Protein AF-A0A815X100-F1 (afdb_monomer_lite)

pLDDT: mean 85.6, std 15.69, range [30.58, 97.56]

Structure (mmCIF, N/CA/C/O backbone):
data_AF-A0A815X100-F1
#
_entry.id   AF-A0A815X100-F1
#
loop_
_atom_site.group_PDB
_atom_site.id
_atom_site.type_symbol
_atom_site.label_atom_id
_atom_site.label_alt_id
_atom_site.label_comp_id
_atom_site.label_asym_id
_atom_site.label_entity_id
_atom_site.label_seq_id
_atom_site.pdbx_PDB_ins_code
_atom_site.Cartn_x
_atom_site.Cartn_y
_atom_site.Cartn_z
_atom_site.occupancy
_atom_site.B_iso_or_equiv
_atom_site.auth_seq_id
_atom_site.auth_comp_id
_atom_site.auth_asym_id
_atom_site.auth_atom_id
_atom_site.pdbx_PDB_model_num
ATOM 1 N N . MET A 1 1 ? 21.985 -12.487 2.752 1.00 36.88 1 MET A N 1
ATOM 2 C CA . MET A 1 1 ? 20.900 -11.859 1.971 1.00 36.88 1 MET A CA 1
ATOM 3 C C . MET A 1 1 ? 20.766 -12.673 0.693 1.00 36.88 1 MET A C 1
ATOM 5 O O . MET A 1 1 ? 21.627 -12.570 -0.171 1.00 36.88 1 MET A O 1
ATOM 9 N N . ASN A 1 2 ? 19.801 -13.592 0.631 1.00 30.58 2 ASN A N 1
ATOM 10 C CA . ASN A 1 2 ? 19.615 -14.419 -0.561 1.00 30.58 2 ASN A CA 1
ATOM 11 C C . ASN A 1 2 ? 18.834 -13.589 -1.578 1.00 30.58 2 ASN A C 1
ATOM 13 O O . ASN A 1 2 ? 17.648 -13.338 -1.389 1.00 30.58 2 ASN A O 1
ATOM 17 N N . LYS A 1 3 ? 19.522 -13.118 -2.623 1.00 32.91 3 LYS A N 1
ATOM 18 C CA . LYS A 1 3 ? 18.873 -12.580 -3.819 1.00 32.91 3 LYS A CA 1
ATOM 19 C C . LYS A 1 3 ? 18.132 -13.743 -4.470 1.00 32.91 3 LYS A C 1
ATOM 21 O O . LYS A 1 3 ? 18.767 -14.616 -5.054 1.00 32.91 3 LYS A O 1
ATOM 26 N N . TYR A 1 4 ? 16.814 -13.791 -4.323 1.00 38.22 4 TYR A N 1
ATOM 27 C CA . TYR A 1 4 ? 15.997 -14.715 -5.097 1.00 38.22 4 TYR A CA 1
ATOM 28 C C . TYR A 1 4 ? 15.950 -14.184 -6.531 1.00 38.22 4 TYR A C 1
ATOM 30 O O . TYR A 1 4 ? 15.166 -13.296 -6.851 1.00 38.22 4 TYR A O 1
ATOM 38 N N . ALA A 1 5 ? 16.845 -14.682 -7.383 1.00 37.53 5 ALA A N 1
ATOM 39 C CA . ALA A 1 5 ? 16.619 -14.646 -8.817 1.00 37.53 5 ALA A CA 1
ATOM 40 C C . ALA A 1 5 ? 15.544 -15.698 -9.093 1.00 37.53 5 ALA A C 1
ATOM 42 O O . ALA A 1 5 ? 15.797 -16.894 -8.968 1.00 37.53 5 ALA A O 1
ATOM 43 N N . VAL A 1 6 ? 14.321 -15.254 -9.360 1.00 44.09 6 VAL A N 1
ATOM 44 C CA . VAL A 1 6 ? 13.282 -16.153 -9.854 1.00 44.09 6 VAL A CA 1
ATOM 45 C C . VAL A 1 6 ? 13.631 -16.431 -11.311 1.00 44.09 6 VAL A C 1
ATOM 47 O O . VAL A 1 6 ? 13.616 -15.510 -12.128 1.00 44.09 6 VAL A O 1
ATOM 50 N N . GLU A 1 7 ? 13.991 -17.675 -11.630 1.00 41.19 7 GLU A N 1
ATOM 51 C CA . GLU A 1 7 ? 13.979 -18.147 -13.014 1.00 41.19 7 GLU A CA 1
ATOM 52 C C . GLU A 1 7 ? 12.529 -18.055 -13.496 1.00 41.19 7 GLU A C 1
ATOM 54 O O . GLU A 1 7 ? 11.665 -18.835 -13.092 1.00 41.19 7 GLU A O 1
ATOM 59 N N . VAL A 1 8 ? 12.232 -17.024 -14.288 1.00 50.06 8 VAL A N 1
ATOM 60 C CA . VAL A 1 8 ? 10.937 -16.892 -14.952 1.00 50.06 8 VAL A CA 1
ATOM 61 C C . VAL A 1 8 ? 10.861 -18.050 -15.935 1.00 50.06 8 VAL A C 1
ATOM 63 O O . VAL A 1 8 ? 11.719 -18.171 -16.803 1.00 50.06 8 VAL A O 1
ATOM 66 N N . SER A 1 9 ? 9.881 -18.937 -15.765 1.00 47.00 9 SER A N 1
ATOM 67 C CA . SER A 1 9 ? 9.698 -20.054 -16.687 1.00 47.00 9 SER A CA 1
ATOM 68 C C . SER A 1 9 ? 9.571 -19.507 -18.115 1.00 47.00 9 SER A C 1
ATOM 70 O O . SER A 1 9 ? 8.751 -18.621 -18.357 1.00 47.00 9 SER A O 1
ATOM 72 N N . ASP A 1 10 ? 10.327 -20.061 -19.066 1.00 48.22 10 ASP A N 1
ATOM 73 C CA . ASP A 1 10 ? 10.274 -19.677 -20.489 1.00 48.22 10 ASP A CA 1
ATOM 74 C C . ASP A 1 10 ? 8.912 -19.980 -21.154 1.00 48.22 10 ASP A C 1
ATOM 76 O O . ASP A 1 10 ? 8.706 -19.718 -22.343 1.00 48.22 10 ASP A O 1
ATOM 80 N N . LYS A 1 11 ? 7.943 -20.533 -20.412 1.00 46.41 11 LYS A N 1
ATOM 81 C CA . LYS A 1 11 ? 6.570 -20.696 -20.885 1.00 46.41 11 LYS A CA 1
ATOM 82 C C . LYS A 1 11 ? 5.827 -19.371 -20.773 1.00 46.41 11 LYS A C 1
ATOM 84 O O . LYS A 1 11 ? 5.109 -19.100 -19.816 1.00 46.41 11 LYS A O 1
ATOM 89 N N . GLN A 1 12 ? 5.952 -18.575 -21.828 1.00 49.78 12 GLN A N 1
ATOM 90 C CA . GLN A 1 12 ? 5.204 -17.335 -22.054 1.00 49.78 12 GLN A CA 1
ATOM 91 C C . GLN A 1 12 ? 3.670 -17.511 -21.943 1.00 49.78 12 GLN A C 1
ATOM 93 O O . GLN A 1 12 ? 2.958 -16.528 -21.779 1.00 49.78 12 GLN A O 1
ATOM 98 N N . SER A 1 13 ? 3.158 -18.750 -22.004 1.00 54.34 13 SER A N 1
ATOM 99 C CA . SER A 1 13 ? 1.737 -19.088 -21.833 1.00 54.34 13 SER A CA 1
ATOM 100 C C . SER A 1 13 ? 1.179 -18.813 -20.438 1.00 54.34 13 SER A C 1
ATOM 102 O O . SER A 1 13 ? -0.030 -18.645 -20.314 1.00 54.34 13 SER A O 1
ATOM 104 N N . ASP A 1 14 ? 2.035 -18.783 -19.413 1.00 53.53 14 ASP A N 1
ATOM 105 C CA . ASP A 1 14 ? 1.608 -18.679 -18.011 1.00 53.53 14 ASP A CA 1
ATOM 106 C C . ASP A 1 14 ? 1.691 -17.228 -17.495 1.00 53.53 14 ASP A C 1
ATOM 108 O O . ASP A 1 14 ? 1.356 -16.943 -16.346 1.00 53.53 14 ASP A O 1
ATOM 112 N N . VAL A 1 15 ? 2.138 -16.299 -18.350 1.00 60.59 15 VAL A N 1
ATOM 113 C CA . VAL A 1 15 ? 2.238 -14.868 -18.056 1.00 60.59 15 VAL A CA 1
ATOM 114 C C . VAL A 1 15 ? 1.063 -14.159 -18.716 1.00 60.59 15 VAL A C 1
ATOM 116 O O . VAL A 1 15 ? 0.994 -14.045 -19.940 1.00 60.59 15 VAL A O 1
ATOM 119 N N . GLU A 1 16 ? 0.132 -13.658 -17.908 1.00 65.19 16 GLU A N 1
ATOM 120 C CA . GLU A 1 16 ? -0.907 -12.767 -18.417 1.00 65.19 16 GLU A CA 1
ATOM 121 C C . GLU A 1 16 ? -0.257 -11.495 -18.982 1.00 65.19 16 GLU A C 1
ATOM 123 O O . GLU A 1 16 ? 0.501 -10.804 -18.302 1.00 65.19 16 GLU A O 1
ATOM 128 N N . ASN A 1 17 ? -0.560 -11.171 -20.244 1.00 71.00 17 ASN A N 1
ATOM 129 C CA . ASN A 1 17 ? -0.028 -9.974 -20.910 1.00 71.00 17 ASN A CA 1
ATOM 130 C C . ASN A 1 17 ? -0.543 -8.664 -20.286 1.00 71.00 17 ASN A C 1
ATOM 132 O O . ASN A 1 17 ? 0.014 -7.595 -20.535 1.00 71.00 17 ASN A O 1
ATOM 136 N N . SER A 1 18 ? -1.628 -8.732 -19.516 1.00 81.94 18 SER A N 1
ATOM 137 C CA . SER A 1 18 ? -2.280 -7.586 -18.894 1.00 81.94 18 SER A CA 1
ATOM 138 C C . SER A 1 18 ? -3.039 -8.016 -17.649 1.00 81.94 18 SER A C 1
ATOM 140 O O . SER A 1 18 ? -3.656 -9.076 -17.648 1.00 81.94 18 SER A O 1
ATOM 142 N N . ILE A 1 19 ? -3.060 -7.147 -16.642 1.00 85.19 19 ILE A N 1
ATOM 143 C CA . ILE A 1 19 ? -3.885 -7.297 -15.444 1.00 85.19 19 ILE A CA 1
ATOM 144 C C . ILE A 1 19 ? -4.922 -6.179 -15.465 1.00 85.19 19 ILE A C 1
ATOM 146 O O . ILE A 1 19 ? -4.561 -4.998 -15.446 1.00 85.19 19 ILE A O 1
ATOM 150 N N . ASP A 1 20 ? -6.201 -6.542 -15.470 1.00 91.12 20 ASP A N 1
ATOM 151 C CA . ASP A 1 20 ? -7.271 -5.572 -15.273 1.00 91.12 20 ASP A CA 1
ATOM 152 C C . ASP A 1 20 ? -7.272 -5.102 -13.817 1.00 91.12 20 ASP A C 1
ATOM 154 O O . ASP A 1 20 ? -7.321 -5.904 -12.878 1.00 91.12 20 ASP A O 1
ATOM 158 N N . ALA A 1 21 ? -7.203 -3.787 -13.613 1.00 94.19 21 ALA A N 1
ATOM 159 C CA . ALA A 1 21 ? -7.070 -3.209 -12.284 1.00 94.19 21 ALA A CA 1
ATOM 160 C C . ALA A 1 21 ? -7.718 -1.826 -12.166 1.00 94.19 21 ALA A C 1
ATOM 162 O O . ALA A 1 21 ? -7.745 -1.033 -13.109 1.00 94.19 21 ALA A O 1
ATOM 163 N N . PHE A 1 22 ? -8.168 -1.496 -10.957 1.00 94.88 22 PHE A N 1
ATOM 164 C CA . PHE A 1 22 ? -8.578 -0.144 -10.598 1.00 94.88 22 PHE A CA 1
ATOM 165 C C . PHE A 1 22 ? -7.372 0.703 -10.200 1.00 94.88 22 PHE A C 1
ATOM 167 O O . PHE A 1 22 ? -6.542 0.287 -9.392 1.00 94.88 22 PHE A O 1
ATOM 174 N N . VAL A 1 23 ? -7.308 1.931 -10.713 1.00 94.75 23 VAL A N 1
ATOM 175 C CA . VAL A 1 23 ? -6.265 2.902 -10.360 1.00 94.75 23 VAL A CA 1
ATOM 176 C C . VAL A 1 23 ? -6.645 3.641 -9.077 1.00 94.75 23 VAL A C 1
ATOM 178 O O . VAL A 1 23 ? -7.705 4.259 -8.993 1.00 94.75 23 VAL A O 1
ATOM 181 N N . LEU A 1 24 ? -5.752 3.645 -8.088 1.00 93.62 24 LEU A N 1
ATOM 182 C CA . LEU A 1 24 ? -5.948 4.360 -6.826 1.00 93.62 24 LEU A CA 1
ATOM 183 C C . LEU A 1 24 ? -5.504 5.827 -6.901 1.00 93.62 24 LEU A C 1
ATOM 185 O O . LEU A 1 24 ? -4.876 6.286 -7.857 1.00 93.62 24 LEU A O 1
ATOM 189 N N . LEU A 1 25 ? -5.778 6.572 -5.826 1.00 91.56 25 LEU A N 1
ATOM 190 C CA . LEU A 1 25 ? -5.537 8.017 -5.718 1.00 91.56 25 LEU A CA 1
ATOM 191 C C . LEU A 1 25 ? -4.098 8.445 -6.045 1.00 91.56 25 LEU A C 1
ATOM 193 O O . LEU A 1 25 ? -3.895 9.522 -6.597 1.00 91.56 25 LEU A O 1
ATOM 197 N N . SER A 1 26 ? -3.096 7.604 -5.762 1.00 92.38 26 SER A N 1
ATOM 198 C CA . SER A 1 26 ? -1.696 7.924 -6.068 1.00 92.38 26 SER A CA 1
ATOM 199 C C . SER A 1 26 ? -1.327 7.790 -7.551 1.00 92.38 26 SER A C 1
ATOM 201 O O . SER A 1 26 ? -0.159 7.990 -7.875 1.00 92.38 26 SER A O 1
ATOM 203 N N . LYS A 1 27 ? -2.261 7.367 -8.418 1.00 94.12 27 LYS A N 1
ATOM 204 C CA . LYS A 1 27 ? -2.133 7.097 -9.870 1.00 94.12 27 LYS A CA 1
ATOM 205 C C . LYS A 1 27 ? -1.129 6.025 -10.304 1.00 94.12 27 LYS A C 1
ATOM 207 O O . LYS A 1 27 ? -1.276 5.470 -11.379 1.00 94.12 27 LYS A O 1
ATOM 212 N N . ARG A 1 28 ? -0.159 5.699 -9.453 1.00 95.38 28 ARG A N 1
ATOM 213 C CA . ARG A 1 28 ? 0.828 4.622 -9.622 1.00 95.38 28 ARG A CA 1
ATOM 214 C C . ARG A 1 28 ? 0.542 3.367 -8.793 1.00 95.38 28 ARG A C 1
ATOM 216 O O . ARG A 1 28 ? 1.442 2.591 -8.500 1.00 95.38 28 ARG A O 1
ATOM 223 N N . SER A 1 29 ? -0.680 3.264 -8.288 1.00 96.00 29 SER A N 1
ATOM 224 C CA . SER A 1 29 ? -1.125 2.175 -7.425 1.00 96.00 29 SER A CA 1
ATOM 225 C C . SER A 1 29 ? -2.378 1.568 -8.015 1.00 96.00 29 SER A C 1
ATOM 227 O O . SER A 1 29 ? -3.278 2.317 -8.397 1.00 96.00 29 SER A O 1
ATOM 229 N N . PHE A 1 30 ? -2.445 0.248 -8.017 1.00 96.00 30 PHE A N 1
ATOM 230 C CA . PHE A 1 30 ? -3.474 -0.519 -8.692 1.00 96.00 30 PHE A CA 1
ATOM 231 C C . PHE A 1 30 ? -3.996 -1.613 -7.765 1.00 96.00 30 PHE A C 1
ATOM 233 O O . PHE A 1 30 ? -3.207 -2.224 -7.045 1.00 96.00 30 PHE A O 1
ATOM 240 N N . ILE A 1 31 ? -5.304 -1.857 -7.789 1.00 94.44 31 ILE A N 1
ATOM 241 C CA . ILE A 1 31 ? -5.923 -3.041 -7.182 1.00 94.44 31 ILE A CA 1
ATOM 242 C C . ILE A 1 31 ? -6.469 -3.890 -8.329 1.00 94.44 31 ILE A C 1
ATOM 244 O O . ILE A 1 31 ? -7.376 -3.419 -9.023 1.00 94.44 31 ILE A O 1
ATOM 248 N N . PRO A 1 32 ? -5.912 -5.084 -8.575 1.00 93.75 32 PRO A N 1
ATOM 249 C CA . PRO A 1 32 ? -6.429 -6.005 -9.582 1.00 93.75 32 PRO A CA 1
ATOM 250 C C . PRO A 1 32 ? -7.899 -6.360 -9.347 1.00 93.75 32 PRO A C 1
ATOM 252 O O . PRO A 1 32 ? -8.354 -6.404 -8.206 1.00 93.75 32 PRO A O 1
ATOM 255 N N . LEU A 1 33 ? -8.642 -6.647 -10.420 1.00 91.94 33 LEU A N 1
ATOM 256 C CA . LEU A 1 33 ? -10.037 -7.106 -10.321 1.00 91.94 33 LEU A CA 1
ATOM 257 C C . LEU A 1 33 ? -10.169 -8.438 -9.569 1.00 91.94 33 LEU A C 1
ATOM 259 O O . LEU A 1 33 ? -11.212 -8.723 -8.977 1.00 91.94 33 LEU A O 1
ATOM 263 N N . HIS A 1 34 ? -9.114 -9.251 -9.604 1.00 89.19 34 HIS A N 1
ATOM 264 C CA . HIS A 1 34 ? -9.050 -10.556 -8.967 1.00 89.19 34 HIS A CA 1
ATOM 265 C C . HIS A 1 34 ? -7.839 -10.635 -8.036 1.00 89.19 34 HIS A C 1
ATOM 267 O O . HIS A 1 34 ? -6.703 -10.401 -8.447 1.00 89.19 34 HIS A O 1
ATOM 273 N N . GLY A 1 35 ? -8.094 -11.007 -6.781 1.00 87.44 35 GLY A N 1
ATOM 274 C CA . GLY A 1 35 ? -7.083 -11.099 -5.729 1.00 87.44 35 GLY A CA 1
ATOM 275 C C . GLY A 1 35 ? -7.240 -10.024 -4.657 1.00 87.44 35 GLY A C 1
ATOM 276 O O . GLY A 1 35 ? -8.031 -9.095 -4.788 1.00 87.44 35 GLY A O 1
ATOM 277 N N . ASP A 1 36 ? -6.494 -10.188 -3.569 1.00 91.44 36 ASP A N 1
ATOM 278 C CA . ASP A 1 36 ? -6.462 -9.259 -2.440 1.00 91.44 36 ASP A CA 1
ATOM 279 C C . ASP A 1 36 ? -5.029 -8.758 -2.264 1.00 91.44 36 ASP A C 1
ATOM 281 O O . ASP A 1 36 ? -4.281 -9.237 -1.421 1.00 91.44 36 ASP A O 1
ATOM 285 N N . TYR A 1 37 ? -4.607 -7.865 -3.157 1.00 94.62 37 TYR A N 1
ATOM 286 C CA . TYR A 1 37 ? -3.296 -7.224 -3.118 1.00 94.62 37 TYR A CA 1
ATOM 287 C C . TYR A 1 37 ? -3.315 -5.918 -3.913 1.00 94.62 37 TYR A C 1
ATOM 289 O O . TYR A 1 37 ? -4.213 -5.647 -4.711 1.00 94.62 37 TYR A O 1
ATOM 297 N N . GLN A 1 38 ? -2.300 -5.091 -3.693 1.00 96.12 38 GLN A N 1
ATOM 298 C CA . GLN A 1 38 ? -2.085 -3.844 -4.411 1.00 96.12 38 GLN A CA 1
ATOM 299 C C . GLN A 1 38 ? -0.738 -3.895 -5.131 1.00 96.12 38 GLN A C 1
ATOM 301 O O . GLN A 1 38 ? 0.292 -4.196 -4.531 1.00 96.12 38 GLN A O 1
ATOM 306 N N . ILE A 1 39 ? -0.726 -3.507 -6.401 1.00 95.81 39 ILE A N 1
ATOM 307 C CA . ILE A 1 39 ? 0.497 -3.299 -7.179 1.00 95.81 39 ILE A CA 1
ATOM 308 C C . ILE A 1 39 ? 0.839 -1.814 -7.111 1.00 95.81 39 ILE A C 1
ATOM 310 O O . ILE A 1 39 ? -0.021 -0.966 -7.355 1.00 95.81 39 ILE A O 1
ATOM 314 N N . LYS A 1 40 ? 2.083 -1.463 -6.794 1.00 96.69 40 LYS A N 1
ATOM 315 C CA . LYS A 1 40 ? 2.558 -0.081 -6.877 1.00 96.69 40 LYS A CA 1
ATOM 316 C C . LYS A 1 40 ? 3.822 -0.013 -7.708 1.00 96.69 40 LYS A C 1
ATOM 318 O O . LYS A 1 40 ? 4.811 -0.652 -7.377 1.00 96.69 40 LYS A O 1
ATOM 323 N N . THR A 1 41 ? 3.779 0.776 -8.771 1.00 96.06 41 THR A N 1
ATOM 324 C CA . THR A 1 41 ? 4.847 0.846 -9.770 1.00 96.06 41 THR A CA 1
ATOM 325 C C . THR A 1 41 ? 5.499 2.218 -9.768 1.00 96.06 41 THR A C 1
ATOM 327 O O . THR A 1 41 ? 4.928 3.207 -9.303 1.00 96.06 41 THR A O 1
ATOM 330 N N . SER A 1 42 ? 6.694 2.310 -10.328 1.00 97.19 42 SER A N 1
ATOM 331 C CA . SER A 1 42 ? 7.227 3.579 -10.790 1.00 97.19 42 SER A CA 1
ATOM 332 C C . SER A 1 42 ? 6.322 4.167 -11.868 1.00 97.19 42 SER A C 1
ATOM 334 O O . SER A 1 42 ? 5.778 3.467 -12.722 1.00 97.19 42 SER A O 1
ATOM 336 N N . PHE A 1 43 ? 6.137 5.479 -11.795 1.00 95.62 43 PHE A N 1
ATOM 337 C CA . PHE A 1 43 ? 5.387 6.258 -12.763 1.00 95.62 43 PHE A CA 1
ATOM 338 C C . PHE A 1 43 ? 6.159 7.560 -12.998 1.00 95.62 43 PHE A C 1
ATOM 340 O O . PHE A 1 43 ? 6.186 8.400 -12.095 1.00 95.62 43 PHE A O 1
ATOM 347 N N . PRO A 1 44 ? 6.834 7.728 -14.151 1.00 90.75 44 PRO A N 1
ATOM 348 C CA . PRO A 1 44 ? 7.718 8.863 -14.424 1.00 90.75 44 PRO A CA 1
ATOM 349 C C . PRO A 1 44 ? 6.911 10.126 -14.756 1.00 90.75 44 PRO A C 1
ATOM 351 O O . PRO A 1 44 ? 6.994 10.693 -15.841 1.00 90.75 44 PRO A O 1
ATOM 354 N N . ALA A 1 45 ? 6.089 10.550 -13.804 1.00 92.31 45 ALA A N 1
ATOM 355 C CA . ALA A 1 45 ? 5.296 11.758 -13.854 1.00 92.31 45 ALA A CA 1
ATOM 356 C C . ALA A 1 45 ? 5.348 12.457 -12.497 1.00 92.31 45 ALA A C 1
ATOM 358 O O . ALA A 1 45 ? 5.439 11.824 -11.438 1.00 92.31 45 ALA A O 1
ATOM 359 N N . GLN A 1 46 ? 5.246 13.778 -12.539 1.00 93.12 46 GLN A N 1
ATOM 360 C CA . GLN A 1 46 ? 5.098 14.587 -11.345 1.00 93.12 46 GLN A CA 1
ATOM 361 C C . GLN A 1 46 ? 3.625 14.606 -10.934 1.00 93.12 46 GLN A C 1
ATOM 363 O O . GLN A 1 46 ? 2.747 14.939 -11.728 1.00 93.12 46 GLN A O 1
ATOM 368 N N . ILE A 1 47 ? 3.346 14.244 -9.683 1.00 89.75 47 ILE A N 1
ATOM 369 C CA . ILE A 1 47 ? 2.006 14.369 -9.098 1.00 89.75 47 ILE A CA 1
ATOM 370 C C . ILE A 1 47 ? 2.157 15.128 -7.797 1.00 89.75 47 ILE A C 1
ATOM 372 O O . ILE A 1 47 ? 2.839 14.635 -6.897 1.00 89.75 47 ILE A O 1
ATOM 376 N N . THR A 1 48 ? 1.469 16.268 -7.712 1.00 90.81 48 THR A N 1
ATOM 377 C CA . THR A 1 48 ? 1.711 17.341 -6.738 1.00 90.81 48 THR A CA 1
ATOM 378 C C . THR A 1 48 ? 3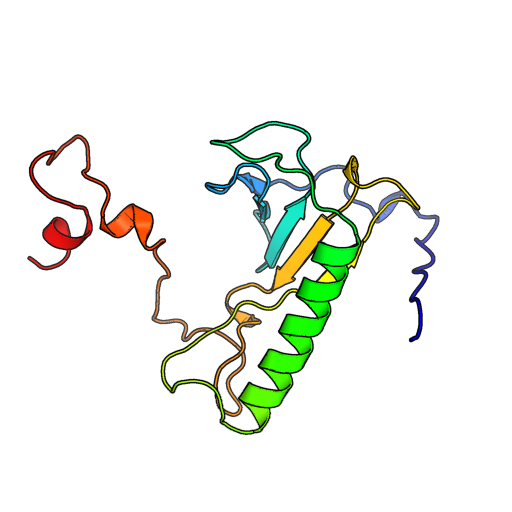.108 17.946 -6.920 1.00 90.81 48 THR A C 1
ATOM 380 O O . THR A 1 48 ? 3.382 18.492 -7.985 1.00 90.81 48 THR A O 1
ATOM 383 N N . SER A 1 49 ? 3.988 17.856 -5.925 1.00 90.88 49 SER A N 1
ATOM 384 C CA . SER A 1 49 ? 5.354 18.392 -5.954 1.00 90.88 49 SER A CA 1
ATOM 385 C C . SER A 1 49 ? 6.417 17.335 -6.257 1.00 90.88 49 SER A C 1
ATOM 387 O O . SER A 1 49 ? 7.541 17.702 -6.566 1.00 90.88 49 SER A O 1
ATOM 389 N N . GLU A 1 50 ? 6.071 16.046 -6.205 1.00 89.88 50 GLU A N 1
ATOM 390 C CA . GLU A 1 50 ? 7.049 14.953 -6.192 1.00 89.88 50 GLU A CA 1
ATOM 391 C C . GLU A 1 50 ? 7.011 14.102 -7.462 1.00 89.88 50 GLU A C 1
ATOM 393 O O . GLU A 1 50 ? 5.938 13.819 -8.018 1.00 89.88 50 GLU A O 1
ATOM 398 N N . SER A 1 51 ? 8.189 13.612 -7.857 1.00 92.62 51 SER A N 1
ATOM 399 C CA . SER A 1 51 ? 8.311 12.524 -8.828 1.00 92.62 51 SER A CA 1
ATOM 400 C C . SER A 1 51 ? 7.679 11.249 -8.272 1.00 92.62 51 SER A C 1
ATOM 402 O O . SER A 1 51 ? 7.793 10.926 -7.087 1.00 92.62 51 SER A O 1
ATOM 404 N N . ARG A 1 52 ? 6.988 10.502 -9.135 1.00 94.50 52 ARG A N 1
ATOM 405 C CA . ARG A 1 52 ? 6.366 9.221 -8.783 1.00 94.50 52 ARG A CA 1
ATOM 406 C C . ARG A 1 52 ? 7.165 8.016 -9.276 1.00 94.50 52 ARG A C 1
ATOM 408 O O . ARG A 1 52 ? 6.629 6.909 -9.340 1.00 94.50 52 ARG A O 1
ATOM 415 N N . VAL A 1 53 ? 8.463 8.192 -9.490 1.00 96.44 53 VAL A N 1
ATOM 416 C CA . VAL A 1 53 ? 9.429 7.088 -9.568 1.00 96.44 53 VAL A CA 1
ATOM 417 C C . VAL A 1 53 ? 9.670 6.510 -8.163 1.00 96.44 53 VAL A C 1
ATOM 419 O O . VAL A 1 53 ? 9.454 7.184 -7.152 1.00 96.44 53 VAL A O 1
ATOM 422 N N . ILE A 1 54 ? 9.979 5.220 -8.089 1.00 95.38 54 ILE A N 1
ATOM 423 C CA . ILE A 1 54 ? 10.364 4.493 -6.877 1.00 95.38 54 ILE A CA 1
ATOM 424 C C . ILE A 1 54 ? 11.803 4.043 -7.110 1.00 95.38 54 ILE A C 1
ATOM 426 O O . ILE A 1 54 ? 12.046 3.217 -7.990 1.00 95.38 54 ILE A O 1
ATOM 430 N N . ASP A 1 55 ? 12.747 4.597 -6.361 1.00 94.75 55 ASP A N 1
ATOM 431 C CA . ASP A 1 55 ? 14.111 4.078 -6.372 1.00 94.75 55 ASP A CA 1
ATOM 432 C C . ASP A 1 55 ? 14.168 2.698 -5.701 1.00 94.75 55 ASP A C 1
ATOM 434 O O . ASP A 1 55 ? 13.316 2.351 -4.874 1.00 94.75 55 ASP A O 1
ATOM 438 N N . TRP A 1 56 ? 15.164 1.896 -6.078 1.00 95.00 56 TRP A N 1
ATOM 439 C CA . TRP A 1 56 ? 15.309 0.538 -5.550 1.00 95.00 56 TRP A CA 1
ATOM 440 C C . TRP A 1 56 ? 15.436 0.487 -4.022 1.00 95.00 56 TRP A C 1
ATOM 442 O O . TRP A 1 56 ? 14.785 -0.344 -3.388 1.00 95.00 56 TRP A O 1
ATOM 452 N N . ASN A 1 57 ? 16.196 1.408 -3.420 1.00 95.88 57 ASN A N 1
ATOM 453 C CA . ASN A 1 57 ? 16.421 1.418 -1.972 1.00 95.88 57 ASN A CA 1
ATOM 454 C C . ASN A 1 57 ? 15.104 1.628 -1.213 1.00 95.88 57 ASN A C 1
ATOM 456 O O . ASN A 1 57 ? 14.818 0.905 -0.266 1.00 95.88 57 ASN A O 1
ATOM 460 N N . THR A 1 58 ? 14.243 2.536 -1.683 1.00 95.19 58 THR A 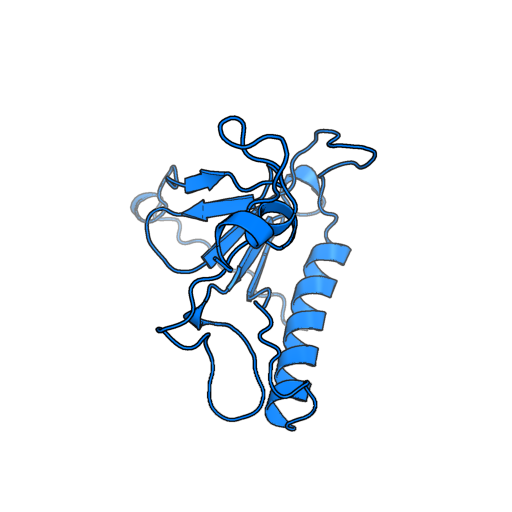N 1
ATOM 461 C CA . THR A 1 58 ? 12.896 2.732 -1.124 1.00 95.19 58 THR A CA 1
ATOM 462 C C . THR A 1 58 ? 12.060 1.446 -1.170 1.00 95.19 58 THR A C 1
ATOM 464 O O . THR A 1 58 ? 11.257 1.190 -0.268 1.00 95.19 58 THR A O 1
ATOM 467 N N . ALA A 1 59 ? 12.196 0.636 -2.224 1.00 95.19 59 ALA A N 1
ATOM 468 C CA . ALA A 1 59 ? 11.478 -0.631 -2.332 1.00 95.19 59 ALA A CA 1
ATOM 469 C C . ALA A 1 59 ? 12.035 -1.691 -1.363 1.00 95.19 59 ALA A C 1
ATOM 471 O O . ALA A 1 59 ? 11.248 -2.386 -0.716 1.00 95.19 59 ALA A O 1
ATOM 472 N N . GLU A 1 60 ? 13.360 -1.780 -1.212 1.00 95.44 60 GLU A N 1
ATOM 473 C CA . GLU A 1 60 ? 14.013 -2.655 -0.227 1.00 95.44 60 GLU A CA 1
ATOM 474 C C . GLU A 1 60 ? 13.650 -2.266 1.210 1.00 95.44 60 GLU A C 1
ATOM 476 O O . GLU A 1 60 ? 13.236 -3.122 1.996 1.00 95.44 60 GLU A O 1
ATOM 481 N N . ASP A 1 61 ? 13.698 -0.972 1.530 1.00 97.38 61 ASP A N 1
ATOM 482 C CA . ASP A 1 61 ? 13.298 -0.437 2.830 1.00 97.38 61 ASP A CA 1
ATOM 483 C C . ASP A 1 61 ? 11.835 -0.765 3.138 1.00 97.38 61 ASP A C 1
ATOM 485 O O . ASP A 1 61 ? 11.495 -1.120 4.264 1.00 97.38 61 ASP A O 1
ATOM 489 N N . ALA A 1 62 ? 10.945 -0.720 2.141 1.00 96.31 62 ALA A N 1
ATOM 490 C CA . ALA A 1 62 ? 9.540 -1.067 2.334 1.00 96.31 62 ALA A CA 1
ATOM 491 C C . ALA A 1 62 ? 9.332 -2.550 2.700 1.00 96.31 62 ALA A C 1
ATOM 493 O O . ALA A 1 62 ? 8.432 -2.856 3.492 1.00 96.31 62 ALA A O 1
ATOM 494 N N . ILE A 1 63 ? 10.143 -3.461 2.147 1.00 96.81 63 ILE A N 1
ATOM 495 C CA . ILE A 1 63 ? 10.153 -4.888 2.511 1.00 96.81 63 ILE A CA 1
ATOM 496 C C . ILE A 1 63 ? 10.706 -5.069 3.927 1.00 96.81 63 ILE A C 1
ATOM 498 O O . ILE A 1 63 ? 10.122 -5.784 4.745 1.00 96.81 63 ILE A O 1
ATOM 502 N N . GLU A 1 64 ? 11.800 -4.383 4.248 1.00 97.56 64 GLU A N 1
ATOM 503 C CA . GLU A 1 64 ? 12.430 -4.459 5.563 1.00 97.56 64 GLU A CA 1
ATOM 504 C C . GLU A 1 64 ? 11.527 -3.887 6.668 1.00 97.56 64 GLU A C 1
ATOM 506 O O . GLU A 1 64 ? 11.353 -4.503 7.723 1.00 97.56 64 GLU A O 1
ATOM 511 N N . CYS A 1 65 ? 10.851 -2.764 6.413 1.00 97.38 65 CYS A N 1
ATOM 512 C CA . CYS A 1 65 ? 9.831 -2.224 7.305 1.00 97.38 65 CYS A CA 1
ATOM 513 C C . CYS A 1 65 ? 8.702 -3.232 7.540 1.00 97.38 65 CYS A C 1
ATOM 515 O O . CYS A 1 65 ? 8.290 -3.418 8.685 1.00 97.38 65 CYS A O 1
ATOM 517 N N . ALA A 1 66 ? 8.217 -3.917 6.498 1.00 96.19 66 ALA A N 1
ATOM 518 C CA . ALA A 1 66 ? 7.191 -4.946 6.657 1.00 96.19 66 ALA A CA 1
ATOM 519 C C . ALA A 1 66 ? 7.679 -6.099 7.553 1.00 96.19 66 ALA A C 1
ATOM 521 O O . ALA A 1 66 ? 6.946 -6.544 8.440 1.00 96.19 66 ALA A O 1
ATOM 522 N N . ARG A 1 67 ? 8.938 -6.528 7.395 1.00 96.00 67 ARG A N 1
ATOM 523 C CA . ARG A 1 67 ? 9.574 -7.536 8.257 1.00 96.00 67 ARG A CA 1
ATOM 524 C C . ARG A 1 67 ? 9.620 -7.088 9.721 1.00 96.00 67 ARG A C 1
ATOM 526 O O . ARG A 1 67 ? 9.245 -7.858 10.605 1.00 96.00 67 ARG A O 1
ATOM 533 N N . ILE A 1 68 ? 10.049 -5.854 9.988 1.00 96.69 68 ILE A N 1
ATOM 534 C CA . ILE A 1 68 ? 10.113 -5.290 11.347 1.00 96.69 68 ILE A CA 1
ATOM 535 C C . ILE A 1 68 ? 8.712 -5.195 11.961 1.00 96.69 68 ILE A C 1
ATOM 537 O O . ILE A 1 68 ? 8.514 -5.616 13.100 1.00 96.69 68 ILE A O 1
ATOM 541 N N . VAL A 1 69 ? 7.722 -4.700 11.213 1.00 95.38 69 VAL A N 1
ATOM 542 C CA . VAL A 1 69 ? 6.330 -4.604 11.685 1.00 95.38 69 VAL A CA 1
ATOM 543 C C . VAL A 1 69 ? 5.773 -5.984 12.037 1.00 95.38 69 VAL A C 1
ATOM 545 O O . VAL A 1 69 ? 5.152 -6.127 13.086 1.00 95.38 69 VAL A O 1
ATOM 548 N N . SER A 1 70 ? 6.048 -7.012 11.228 1.00 94.25 70 SER A N 1
ATOM 549 C CA . SER A 1 70 ? 5.670 -8.397 11.541 1.00 94.25 70 SER A CA 1
ATOM 550 C C . SER A 1 70 ? 6.303 -8.890 12.850 1.00 94.25 70 SER A C 1
ATOM 552 O O . SER A 1 70 ? 5.632 -9.487 13.691 1.00 94.25 70 SER A O 1
ATOM 554 N N . GLN A 1 71 ? 7.586 -8.594 13.083 1.00 94.62 71 GLN A N 1
ATOM 555 C CA . GLN A 1 71 ? 8.255 -8.945 14.341 1.00 94.62 71 GLN A CA 1
ATOM 556 C C . GLN A 1 71 ? 7.635 -8.234 15.546 1.00 94.62 71 GLN A C 1
ATOM 558 O O . GLN A 1 71 ? 7.422 -8.860 16.583 1.00 94.62 71 GLN A O 1
ATOM 563 N N . LEU A 1 72 ? 7.305 -6.948 15.412 1.00 94.56 72 LEU A N 1
ATOM 564 C CA . LEU A 1 72 ? 6.623 -6.189 16.460 1.00 94.56 72 LEU A CA 1
ATOM 565 C C . LEU A 1 72 ? 5.218 -6.740 16.738 1.00 94.56 72 LEU A C 1
ATOM 567 O O . LEU A 1 72 ? 4.852 -6.882 17.903 1.00 94.56 72 LEU A O 1
ATOM 571 N N . ALA A 1 73 ? 4.463 -7.098 15.699 1.00 93.69 73 ALA A N 1
ATOM 572 C CA . ALA A 1 73 ? 3.148 -7.729 15.809 1.00 93.69 73 ALA A CA 1
ATOM 573 C C . ALA A 1 73 ? 3.204 -9.048 16.598 1.00 93.69 73 ALA A C 1
ATOM 575 O O . ALA A 1 73 ? 2.446 -9.237 17.551 1.00 93.69 73 ALA A O 1
ATOM 576 N N . ASN A 1 74 ? 4.168 -9.916 16.269 1.00 92.12 74 ASN A N 1
ATOM 577 C CA . ASN A 1 74 ? 4.387 -11.197 16.953 1.00 92.12 74 ASN A CA 1
ATOM 578 C C . ASN A 1 74 ? 4.770 -11.028 18.431 1.00 92.12 74 ASN A C 1
ATOM 580 O O . ASN A 1 74 ? 4.469 -11.884 19.259 1.00 92.12 74 ASN A O 1
ATOM 584 N N . LEU A 1 75 ? 5.414 -9.912 18.777 1.00 93.31 75 LEU A N 1
ATOM 585 C CA . LEU A 1 75 ? 5.743 -9.546 20.156 1.00 93.31 75 LEU A CA 1
ATOM 586 C C . LEU A 1 75 ? 4.619 -8.762 20.856 1.00 93.31 75 LEU A C 1
ATOM 588 O O . LEU A 1 75 ? 4.817 -8.298 21.981 1.00 93.31 75 LEU A O 1
ATOM 592 N N . SER A 1 76 ? 3.462 -8.595 20.204 1.00 93.19 76 SER A N 1
ATOM 593 C CA . SER A 1 76 ? 2.335 -7.777 20.674 1.00 93.19 76 SER A CA 1
ATOM 594 C C . SER A 1 76 ? 2.751 -6.343 21.038 1.00 93.19 76 SER A C 1
ATOM 596 O O . SER A 1 76 ? 2.395 -5.814 22.091 1.00 93.19 76 SER A O 1
ATOM 598 N N . LYS A 1 77 ? 3.590 -5.732 20.192 1.00 94.50 77 LYS A N 1
ATOM 599 C CA . LYS A 1 77 ? 4.141 -4.377 20.371 1.00 94.50 77 LYS A CA 1
ATOM 600 C C . LYS A 1 77 ? 3.513 -3.325 19.457 1.00 94.50 77 LYS A C 1
ATOM 602 O O . LYS A 1 77 ? 3.912 -2.164 19.536 1.00 94.50 77 LYS A O 1
ATOM 607 N N . LEU A 1 78 ? 2.562 -3.692 18.601 1.00 93.44 78 LEU A N 1
ATOM 608 C CA . LEU A 1 78 ? 1.769 -2.712 17.860 1.00 93.44 78 LEU A CA 1
ATOM 609 C C . LEU A 1 78 ? 0.668 -2.127 18.770 1.00 93.44 78 LEU A C 1
ATOM 611 O O . LEU A 1 78 ? 0.382 -2.675 19.833 1.00 93.44 78 LEU A O 1
ATOM 615 N N . PRO A 1 79 ? 0.038 -1.004 18.404 1.00 92.56 79 PRO A N 1
ATOM 616 C CA . PRO A 1 79 ? -1.201 -0.552 19.038 1.00 92.56 79 PRO A CA 1
ATOM 617 C C . PRO A 1 79 ? -2.364 -1.537 18.812 1.00 92.56 79 PRO A C 1
ATOM 619 O O . PRO A 1 79 ? -2.451 -2.158 17.756 1.00 92.56 79 PRO A O 1
ATOM 622 N N . GLU A 1 80 ? -3.295 -1.635 19.769 1.00 86.25 80 GLU A N 1
ATOM 623 C CA . GLU A 1 80 ? -4.399 -2.623 19.771 1.00 86.25 80 GLU A CA 1
ATOM 624 C C . GLU A 1 80 ? -5.401 -2.495 18.609 1.00 86.25 80 GLU A C 1
ATOM 626 O O . GLU A 1 80 ? -6.114 -3.446 18.317 1.00 86.25 80 GLU A O 1
ATOM 631 N N . ASN A 1 81 ? -5.431 -1.359 17.908 1.00 87.88 81 ASN A N 1
ATOM 632 C CA . ASN A 1 81 ? -6.321 -1.109 16.767 1.00 87.88 81 ASN A CA 1
ATOM 633 C C . ASN A 1 81 ? -5.540 -0.670 15.521 1.00 87.88 81 ASN A C 1
ATOM 635 O O . ASN A 1 81 ? -5.975 0.210 14.775 1.00 87.88 81 ASN A O 1
ATOM 639 N N . LEU A 1 82 ? -4.343 -1.230 15.331 1.00 91.25 82 LEU A N 1
ATOM 640 C CA . LEU A 1 82 ? -3.513 -0.968 14.163 1.00 91.25 82 LEU A CA 1
ATOM 641 C C . LEU A 1 82 ? -3.444 -2.203 13.263 1.00 91.25 82 LEU A C 1
ATOM 643 O O . LEU A 1 82 ? -2.958 -3.254 13.676 1.00 91.25 82 LEU A O 1
ATOM 647 N N . TRP A 1 83 ? -3.842 -2.016 12.006 1.00 93.38 83 TRP A N 1
ATOM 648 C CA . TRP A 1 83 ? -3.613 -2.961 10.918 1.00 93.38 83 TRP A CA 1
ATOM 649 C C . TRP A 1 83 ? -2.671 -2.331 9.904 1.00 93.38 83 TRP A C 1
ATOM 651 O O . TRP A 1 83 ? -2.924 -1.232 9.403 1.00 93.38 83 TRP A O 1
ATOM 661 N N . VAL A 1 84 ? -1.577 -3.022 9.602 1.00 94.31 84 VAL A N 1
ATOM 662 C CA . VAL A 1 84 ? -0.573 -2.555 8.646 1.00 94.31 84 VAL A CA 1
ATOM 663 C C . VAL A 1 84 ? -0.561 -3.484 7.445 1.00 94.31 84 VAL A C 1
ATOM 665 O O . VAL A 1 84 ? -0.276 -4.668 7.584 1.00 94.31 84 VAL A O 1
ATOM 668 N N . LEU A 1 85 ? -0.839 -2.942 6.260 1.00 94.81 85 LEU A N 1
ATOM 669 C CA . LEU A 1 85 ? -0.724 -3.679 5.001 1.00 94.81 85 LEU A CA 1
ATOM 670 C C . LEU A 1 85 ? 0.759 -3.824 4.622 1.00 94.81 85 LEU A C 1
ATOM 672 O O . LEU A 1 85 ? 1.408 -2.803 4.353 1.00 94.81 85 LEU A O 1
ATOM 676 N N . PRO A 1 86 ? 1.318 -5.045 4.604 1.00 95.50 86 PRO A N 1
ATOM 677 C CA . PRO A 1 86 ? 2.744 -5.239 4.390 1.00 95.50 86 PRO A CA 1
ATOM 678 C C . PRO A 1 86 ? 3.132 -5.115 2.921 1.00 95.50 86 PRO A C 1
ATOM 680 O O . PRO A 1 86 ? 2.369 -5.472 2.030 1.00 95.50 86 PRO A O 1
ATOM 683 N N . THR A 1 87 ? 4.357 -4.675 2.652 1.00 97.12 87 THR A N 1
ATOM 684 C CA . THR A 1 87 ? 4.983 -4.915 1.347 1.00 97.12 87 THR A CA 1
ATOM 685 C C . THR A 1 87 ? 5.485 -6.357 1.332 1.00 97.12 87 THR A C 1
ATOM 687 O O . THR A 1 87 ? 6.275 -6.734 2.194 1.00 97.12 87 THR A O 1
ATOM 690 N N . LEU A 1 88 ? 4.997 -7.169 0.396 1.00 94.88 88 LEU A N 1
ATOM 691 C CA . LEU A 1 88 ? 5.278 -8.606 0.312 1.00 94.88 88 LEU A CA 1
ATOM 692 C C . LEU A 1 88 ? 6.418 -8.918 -0.657 1.00 94.88 88 LEU A C 1
ATOM 694 O O . LEU A 1 88 ? 7.211 -9.826 -0.424 1.00 94.88 88 LEU A O 1
ATOM 698 N N . PHE A 1 89 ? 6.487 -8.172 -1.757 1.00 95.38 89 PHE A N 1
ATOM 699 C CA . PHE A 1 89 ? 7.449 -8.406 -2.825 1.00 95.38 89 PHE A CA 1
ATOM 700 C C . PHE A 1 89 ? 7.848 -7.091 -3.485 1.00 95.38 89 PHE A C 1
ATOM 702 O O . PHE A 1 89 ? 7.040 -6.168 -3.559 1.00 95.38 89 PHE A O 1
ATOM 709 N N . ALA A 1 90 ? 9.074 -7.020 -3.991 1.00 96.38 90 ALA A N 1
ATOM 710 C CA . ALA A 1 90 ? 9.558 -5.921 -4.808 1.00 96.38 90 ALA A CA 1
ATOM 711 C C . ALA A 1 90 ? 10.463 -6.462 -5.915 1.00 96.38 90 ALA A C 1
ATOM 713 O O . ALA A 1 90 ? 11.206 -7.420 -5.700 1.00 96.38 90 ALA A O 1
ATOM 714 N N . ALA A 1 91 ? 10.412 -5.838 -7.087 1.00 95.31 91 ALA A N 1
ATOM 715 C CA . ALA A 1 91 ? 11.302 -6.158 -8.192 1.00 95.31 91 ALA A CA 1
ATOM 716 C C . ALA A 1 91 ? 11.586 -4.933 -9.059 1.00 95.31 91 ALA A C 1
ATOM 718 O O . ALA A 1 91 ? 10.864 -3.934 -9.038 1.00 95.31 91 ALA A O 1
ATOM 719 N N . GLN A 1 92 ? 12.672 -5.038 -9.817 1.00 96.00 92 GLN A N 1
ATOM 720 C CA . GLN A 1 92 ? 13.172 -4.009 -10.710 1.00 96.00 92 GLN A CA 1
ATOM 721 C C . GLN A 1 92 ? 13.950 -4.672 -11.852 1.00 96.00 92 GLN A C 1
ATOM 723 O O . GLN A 1 92 ? 14.651 -5.665 -11.638 1.00 96.00 92 GLN A O 1
ATOM 728 N N . VAL A 1 93 ? 13.874 -4.111 -13.060 1.00 92.69 93 VAL A N 1
ATOM 729 C CA . VAL A 1 93 ? 14.893 -4.368 -14.082 1.00 92.69 93 VAL A CA 1
ATOM 730 C C . VAL A 1 93 ? 16.189 -3.731 -13.604 1.00 92.69 93 VAL A C 1
ATOM 732 O O . VAL A 1 93 ? 16.214 -2.543 -13.300 1.00 92.69 93 VAL A O 1
ATOM 735 N N . LYS A 1 94 ? 17.255 -4.530 -13.545 1.00 91.00 94 LYS A N 1
ATOM 736 C CA . LYS A 1 94 ? 18.551 -4.134 -12.990 1.00 91.00 94 LYS A CA 1
ATOM 737 C C . LYS A 1 94 ? 18.946 -2.704 -13.395 1.00 91.00 94 LYS A C 1
ATOM 739 O O . LYS A 1 94 ? 19.023 -2.401 -14.584 1.00 91.00 94 LYS A O 1
ATOM 744 N N . ASP A 1 95 ? 19.218 -1.876 -12.387 1.00 91.50 95 ASP A N 1
ATOM 745 C CA . ASP A 1 95 ? 19.686 -0.492 -12.515 1.00 91.50 95 ASP A CA 1
ATOM 746 C C . ASP A 1 95 ? 18.691 0.450 -13.240 1.00 91.50 95 ASP A C 1
ATOM 748 O O . ASP A 1 95 ? 19.096 1.452 -13.831 1.00 91.50 95 ASP A O 1
ATOM 752 N N . ASN A 1 96 ? 17.381 0.154 -13.215 1.00 93.69 96 ASN A N 1
ATOM 753 C CA . ASN A 1 96 ? 16.345 0.985 -13.839 1.00 93.69 96 ASN A CA 1
ATOM 754 C C . ASN A 1 96 ? 15.152 1.269 -12.912 1.00 93.69 96 ASN A C 1
ATOM 756 O O . ASN A 1 96 ? 14.141 0.556 -12.918 1.00 93.69 96 ASN A O 1
ATOM 760 N N . ASP A 1 97 ? 15.215 2.400 -12.209 1.00 94.00 97 ASP A N 1
ATOM 761 C CA . ASP A 1 97 ? 14.171 2.845 -11.278 1.00 94.00 97 ASP A CA 1
ATOM 762 C C . ASP A 1 97 ? 12.803 3.071 -11.929 1.00 94.00 97 ASP A C 1
ATOM 764 O O . ASP A 1 97 ? 11.777 2.947 -11.264 1.00 94.00 97 ASP A O 1
ATOM 768 N N . ASN A 1 98 ? 12.727 3.315 -13.241 1.00 94.75 98 ASN A N 1
ATOM 769 C CA . ASN A 1 98 ? 11.439 3.457 -13.932 1.00 94.75 98 ASN A CA 1
ATOM 770 C C . ASN A 1 98 ? 10.661 2.137 -14.030 1.00 94.75 98 ASN A C 1
ATOM 772 O O . ASN A 1 98 ? 9.483 2.150 -14.377 1.00 94.75 98 ASN A O 1
ATOM 776 N N . THR A 1 99 ? 11.306 1.013 -13.718 1.00 94.56 99 THR A N 1
ATOM 777 C CA . THR A 1 99 ? 10.709 -0.328 -13.747 1.00 94.56 99 THR A CA 1
ATOM 778 C C . THR A 1 99 ? 10.442 -0.896 -12.359 1.00 94.56 99 THR A C 1
ATOM 780 O O . THR A 1 99 ? 9.881 -1.984 -12.252 1.00 94.56 99 THR A O 1
ATOM 783 N N . THR A 1 100 ? 10.834 -0.183 -11.297 1.00 96.62 100 THR A N 1
ATOM 784 C CA . THR A 1 100 ? 10.613 -0.638 -9.925 1.00 96.62 100 THR A CA 1
ATOM 785 C C . THR A 1 100 ? 9.125 -0.802 -9.661 1.00 96.62 100 THR A C 1
ATOM 787 O O . THR A 1 100 ? 8.320 0.090 -9.943 1.00 96.62 100 THR A O 1
ATOM 790 N N . PHE A 1 101 ? 8.752 -1.916 -9.051 1.00 95.81 101 PHE A N 1
ATOM 791 C CA . PHE A 1 101 ? 7.432 -2.088 -8.474 1.00 95.81 101 PHE A CA 1
ATOM 792 C C . PHE A 1 101 ? 7.511 -2.879 -7.177 1.00 95.81 101 PHE A C 1
ATOM 794 O O . PHE A 1 101 ? 8.461 -3.620 -6.928 1.00 95.81 101 PHE A O 1
ATOM 801 N N . TYR A 1 102 ? 6.475 -2.740 -6.361 1.00 96.25 102 TYR A N 1
ATOM 802 C CA . TYR A 1 102 ? 6.251 -3.617 -5.230 1.00 96.25 102 TYR A CA 1
ATOM 803 C C . TYR A 1 102 ? 4.792 -4.035 -5.115 1.00 96.25 102 TYR A C 1
ATOM 805 O O . TYR A 1 102 ? 3.870 -3.313 -5.505 1.00 96.25 102 TYR A O 1
ATOM 813 N N . ILE A 1 103 ? 4.611 -5.224 -4.556 1.00 96.88 103 ILE A N 1
ATOM 814 C CA . ILE A 1 103 ? 3.328 -5.807 -4.201 1.00 96.88 103 ILE A CA 1
ATOM 815 C C . ILE A 1 103 ? 3.108 -5.562 -2.719 1.00 96.88 103 ILE A C 1
ATOM 817 O O . ILE A 1 103 ? 3.913 -5.967 -1.878 1.00 96.88 103 ILE A O 1
ATOM 821 N N . ARG A 1 104 ? 2.010 -4.892 -2.401 1.00 96.44 104 ARG A N 1
ATOM 822 C CA . ARG A 1 104 ? 1.506 -4.753 -1.042 1.00 96.44 104 ARG A CA 1
ATOM 823 C C . ARG A 1 104 ? 0.394 -5.772 -0.826 1.00 96.44 104 ARG A C 1
ATOM 825 O O . ARG A 1 104 ? -0.477 -5.903 -1.681 1.00 96.44 104 ARG A O 1
ATOM 832 N N . GLY A 1 105 ? 0.439 -6.460 0.306 1.00 95.12 105 GLY A N 1
ATOM 833 C CA . GLY A 1 105 ? -0.597 -7.387 0.733 1.00 95.12 105 GLY A CA 1
ATOM 834 C C . GLY A 1 105 ? -1.947 -6.698 0.891 1.00 95.12 105 GLY A C 1
ATOM 835 O O . GLY A 1 105 ? -2.027 -5.488 1.142 1.00 95.12 105 GLY A O 1
ATOM 836 N N . GLY A 1 106 ? -3.001 -7.472 0.691 1.00 92.69 106 GLY A N 1
ATOM 837 C CA . GLY A 1 106 ? -4.369 -7.005 0.804 1.00 92.69 106 GLY A CA 1
ATOM 838 C C . GLY A 1 106 ? -4.893 -7.034 2.230 1.00 92.69 106 GLY A C 1
ATOM 839 O O . GLY A 1 106 ? -4.141 -7.153 3.201 1.00 92.69 106 GLY A O 1
ATOM 840 N N . LEU A 1 107 ? -6.212 -6.916 2.368 1.00 92.00 107 LEU A N 1
ATOM 841 C CA . LEU A 1 107 ? -6.868 -6.872 3.673 1.00 92.00 107 LEU A CA 1
ATOM 842 C C . LEU A 1 107 ? -6.616 -8.141 4.484 1.00 92.00 107 LEU A C 1
ATOM 844 O O . LEU A 1 107 ? -6.492 -8.043 5.700 1.00 92.00 107 LEU A O 1
ATOM 848 N N . LYS A 1 108 ? -6.491 -9.300 3.833 1.00 91.25 108 LYS A N 1
ATOM 849 C CA . LYS A 1 108 ? -6.198 -10.594 4.460 1.00 91.25 108 LYS A CA 1
ATOM 850 C C . LYS A 1 108 ? -4.749 -10.750 4.904 1.00 91.25 108 LYS A C 1
ATOM 852 O O . LYS A 1 108 ? -4.501 -11.588 5.754 1.00 91.25 108 LYS A O 1
ATOM 857 N N . ASP A 1 109 ? -3.825 -9.941 4.391 1.00 93.31 109 ASP A N 1
ATOM 858 C CA . ASP A 1 109 ? -2.396 -10.007 4.732 1.00 93.31 109 ASP A CA 1
ATOM 859 C C . ASP A 1 109 ? -1.999 -9.013 5.835 1.00 93.31 109 ASP A C 1
ATOM 861 O O . ASP A 1 109 ? -0.830 -8.923 6.213 1.00 93.31 109 ASP A O 1
ATOM 865 N N . ALA A 1 110 ? -2.948 -8.217 6.334 1.00 93.88 110 ALA A N 1
ATOM 866 C CA . ALA A 1 110 ? -2.669 -7.136 7.268 1.00 93.88 110 ALA A CA 1
ATOM 867 C C . ALA A 1 110 ? -2.072 -7.645 8.592 1.00 93.88 110 ALA A C 1
ATOM 869 O O . ALA A 1 110 ? -2.628 -8.533 9.239 1.00 93.88 110 ALA A O 1
ATOM 870 N N . TYR A 1 111 ? -0.975 -7.033 9.039 1.00 93.81 111 TYR A N 1
ATOM 871 C CA . TYR A 1 111 ? -0.368 -7.330 10.336 1.00 93.81 111 TYR A CA 1
ATOM 872 C C . TYR A 1 111 ? -1.058 -6.547 11.454 1.00 93.81 111 TYR A C 1
ATOM 874 O O . TYR A 1 111 ? -1.234 -5.333 11.343 1.00 93.81 111 TYR A O 1
ATOM 882 N N . SER A 1 112 ? -1.395 -7.240 12.540 1.00 93.56 112 SER A N 1
ATOM 883 C CA . SER A 1 112 ? -1.937 -6.682 13.782 1.00 93.56 112 SER A CA 1
ATOM 884 C C . SER A 1 112 ? -1.399 -7.475 14.982 1.00 93.56 112 SER A C 1
ATOM 886 O O . SER A 1 112 ? -0.754 -8.506 14.789 1.00 93.56 112 SER A O 1
ATOM 888 N N . ASN A 1 113 ? -1.593 -7.001 16.217 1.00 91.56 113 ASN A N 1
ATOM 889 C CA . ASN A 1 113 ? -1.159 -7.766 17.393 1.00 91.56 113 ASN A CA 1
ATOM 890 C C . ASN A 1 113 ? -1.845 -9.143 17.455 1.00 91.56 113 ASN A C 1
ATOM 892 O O . ASN A 1 113 ? -3.064 -9.242 17.332 1.00 91.56 113 ASN A O 1
ATOM 896 N N . GLY A 1 114 ? -1.073 -10.188 17.768 1.00 68.75 114 GLY A N 1
ATOM 897 C CA . GLY A 1 114 ? -1.598 -11.528 18.046 1.00 68.75 114 GLY A CA 1
ATOM 898 C C . GLY A 1 114 ? -1.579 -12.480 16.847 1.00 68.75 114 GLY A C 1
ATOM 899 O O . GLY A 1 114 ? -0.776 -12.341 15.931 1.00 68.75 114 GLY A O 1
ATOM 900 N N . THR A 1 115 ? -2.439 -13.502 16.885 1.00 60.28 115 THR A N 1
ATOM 901 C CA . THR A 1 115 ? -2.536 -14.569 15.867 1.00 60.28 115 THR A CA 1
ATOM 902 C C . THR A 1 115 ? -3.368 -14.184 14.642 1.00 60.28 115 THR A C 1
ATOM 904 O O . THR A 1 115 ? -3.461 -14.972 13.702 1.00 60.28 115 THR A O 1
ATOM 907 N N . ILE A 1 116 ? -4.000 -13.007 14.650 1.00 63.06 116 ILE A N 1
ATOM 908 C CA . ILE A 1 116 ? -4.908 -12.576 13.587 1.00 63.06 116 ILE A CA 1
ATOM 909 C C . ILE A 1 116 ? -4.103 -11.801 12.541 1.00 63.06 116 ILE A C 1
ATOM 911 O O . ILE A 1 116 ? -3.792 -10.619 12.701 1.00 63.06 116 ILE A O 1
ATOM 915 N N . ILE A 1 117 ? -3.773 -12.502 11.460 1.00 80.44 117 ILE A N 1
ATOM 916 C CA . ILE A 1 117 ? -3.434 -11.879 10.183 1.00 80.44 117 ILE A CA 1
ATOM 917 C C . ILE A 1 117 ? -4.756 -11.546 9.486 1.00 80.44 117 ILE A C 1
ATOM 919 O O . ILE A 1 117 ? -5.659 -12.382 9.417 1.00 80.44 117 ILE A O 1
ATOM 923 N N . GLY A 1 118 ? -4.866 -10.310 9.013 1.00 89.06 118 GLY A N 1
ATOM 924 C CA . GLY A 1 118 ? -6.014 -9.811 8.275 1.00 89.06 118 GLY A CA 1
ATOM 925 C C . GLY A 1 118 ? -6.901 -8.829 9.046 1.00 89.06 118 GLY A C 1
ATOM 926 O O . GLY A 1 118 ? -6.967 -8.814 10.277 1.00 89.06 118 GLY A O 1
ATOM 927 N N . LEU A 1 119 ? -7.588 -7.975 8.291 1.00 89.81 119 LEU A N 1
ATOM 928 C CA . LEU A 1 119 ? -8.615 -7.072 8.801 1.00 89.81 119 LEU A CA 1
ATOM 929 C C . LEU A 1 119 ? -9.899 -7.866 9.126 1.00 89.81 119 LEU A C 1
ATOM 931 O O . LEU A 1 119 ? -10.287 -8.727 8.333 1.00 89.81 119 LEU A O 1
ATOM 935 N N . PRO A 1 120 ? -10.603 -7.571 10.235 1.00 87.38 120 PRO A N 1
ATOM 936 C CA . PRO A 1 120 ? -11.916 -8.154 10.506 1.00 87.38 120 PRO A CA 1
ATOM 937 C C . PRO A 1 120 ? -12.916 -7.933 9.359 1.00 87.38 120 PRO A C 1
ATOM 939 O O . PRO A 1 120 ? -13.103 -6.806 8.907 1.00 87.38 120 PRO A O 1
ATOM 942 N N . GLU A 1 121 ? -13.618 -8.990 8.936 1.00 86.75 121 GLU A N 1
ATOM 943 C CA . GLU A 1 121 ? -14.483 -8.979 7.736 1.00 86.75 121 GLU A CA 1
ATOM 944 C C . GLU A 1 121 ? -15.669 -8.003 7.805 1.00 86.75 121 GLU A C 1
ATOM 946 O O . GLU A 1 121 ? -16.199 -7.587 6.779 1.00 86.75 121 GLU A O 1
ATOM 951 N N . HIS A 1 122 ? -16.092 -7.619 9.011 1.00 87.19 122 HIS A N 1
ATOM 952 C CA . HIS A 1 122 ? -17.177 -6.656 9.209 1.00 87.19 122 HIS A CA 1
ATOM 953 C C . HIS A 1 122 ? -16.730 -5.195 9.019 1.00 87.19 122 HIS A C 1
ATOM 955 O O . HIS A 1 122 ? -17.568 -4.293 9.046 1.00 87.19 122 HIS A O 1
ATOM 961 N N . LEU A 1 123 ? -15.428 -4.936 8.857 1.00 85.31 123 LEU A N 1
ATOM 962 C CA . LEU A 1 123 ? -14.889 -3.595 8.654 1.00 85.31 123 LEU A CA 1
ATOM 963 C C . LEU A 1 123 ? -14.738 -3.295 7.163 1.00 85.31 123 LEU A C 1
ATOM 965 O O . LEU A 1 123 ? -14.121 -4.048 6.416 1.00 85.31 123 LEU A O 1
ATOM 969 N N . THR A 1 124 ? -15.251 -2.139 6.741 1.00 84.94 124 THR A N 1
ATOM 970 C CA . THR A 1 124 ? -15.047 -1.617 5.384 1.00 84.94 124 THR A CA 1
ATOM 971 C C . THR A 1 124 ? -14.055 -0.454 5.430 1.00 84.94 124 THR A C 1
ATOM 973 O O . THR A 1 124 ? -14.370 0.583 6.020 1.00 84.94 124 THR A O 1
ATOM 976 N N . PRO A 1 125 ? -12.854 -0.584 4.839 1.00 87.44 125 PRO A N 1
ATOM 977 C CA . PRO A 1 125 ? -11.867 0.484 4.855 1.00 87.44 125 PRO A CA 1
ATOM 978 C C . PRO A 1 125 ? -12.308 1.652 3.964 1.00 87.44 125 PRO A C 1
ATOM 980 O O . PRO A 1 125 ? -12.666 1.475 2.801 1.00 87.44 125 PRO A O 1
ATOM 983 N N . VAL A 1 126 ? -12.216 2.867 4.503 1.00 86.69 126 VAL A N 1
ATOM 984 C CA . VAL A 1 126 ? -12.426 4.122 3.770 1.00 86.69 126 VAL A CA 1
ATOM 985 C C . VAL A 1 126 ? -11.140 4.933 3.846 1.00 86.69 126 VAL A C 1
ATOM 987 O O . VAL A 1 126 ? -10.507 5.021 4.899 1.00 86.69 126 VAL A O 1
ATOM 990 N N . THR A 1 127 ? -10.720 5.534 2.734 1.00 88.69 127 THR A N 1
ATOM 991 C CA . THR A 1 127 ? -9.544 6.408 2.753 1.00 88.69 127 THR A CA 1
ATOM 992 C C . THR A 1 127 ? -9.826 7.632 3.623 1.00 88.69 127 THR A C 1
ATOM 994 O O . THR A 1 127 ? -10.852 8.295 3.480 1.00 88.69 127 THR A O 1
ATOM 997 N N . ALA A 1 128 ? -8.896 7.973 4.518 1.00 88.94 128 ALA A N 1
ATOM 998 C CA . ALA A 1 128 ? -9.087 9.085 5.453 1.00 88.94 128 ALA A CA 1
ATOM 999 C C . ALA A 1 128 ? -9.378 10.422 4.744 1.00 88.94 128 ALA A C 1
ATOM 1001 O O . ALA A 1 128 ? -10.170 11.223 5.229 1.00 88.94 128 ALA A O 1
ATOM 1002 N N . CYS A 1 129 ? -8.791 10.651 3.563 1.00 87.94 129 CYS A N 1
ATOM 1003 C CA . CYS A 1 129 ? -9.081 11.846 2.774 1.00 87.94 129 CYS A CA 1
ATOM 1004 C C . CYS A 1 129 ? -10.502 11.861 2.195 1.00 87.94 129 CYS A C 1
ATOM 1006 O O . CYS A 1 129 ? -11.071 12.937 2.063 1.00 87.94 129 CYS A O 1
ATOM 1008 N N . ALA A 1 130 ? -11.101 10.706 1.879 1.00 86.31 130 ALA A N 1
ATOM 1009 C CA . ALA A 1 130 ? -12.490 10.660 1.427 1.00 86.31 130 ALA A CA 1
ATOM 1010 C C . ALA A 1 130 ? -13.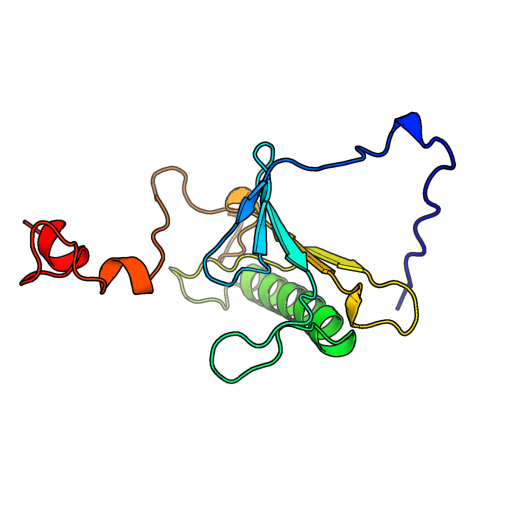443 11.112 2.539 1.00 86.31 130 ALA A C 1
ATOM 1012 O O . ALA A 1 130 ? -14.372 11.869 2.268 1.00 86.31 130 ALA A O 1
ATOM 1013 N N . LEU A 1 131 ? -13.165 10.744 3.794 1.00 86.06 131 LEU A N 1
ATOM 1014 C CA . LEU A 1 131 ? -13.971 11.158 4.948 1.00 86.06 131 LEU A CA 1
ATOM 1015 C C . LEU A 1 131 ? -14.023 12.681 5.125 1.00 86.06 131 LEU A C 1
ATOM 1017 O O . LEU A 1 131 ? -15.049 13.204 5.552 1.00 86.06 131 LEU A O 1
ATOM 1021 N N . THR A 1 132 ? -12.956 13.395 4.761 1.00 85.25 132 THR A N 1
ATOM 1022 C CA . THR A 1 132 ? -12.884 14.861 4.862 1.00 85.25 132 THR A CA 1
ATOM 1023 C C . THR A 1 132 ? -13.256 15.583 3.568 1.00 85.25 132 THR A C 1
ATOM 1025 O O . THR A 1 132 ? -13.339 16.813 3.552 1.00 85.25 132 THR A O 1
ATOM 1028 N N . THR A 1 133 ? -13.506 14.853 2.477 1.00 86.38 133 THR A N 1
ATOM 1029 C CA . THR A 1 133 ? -13.987 15.465 1.236 1.00 86.38 133 THR A CA 1
ATOM 1030 C C . THR A 1 133 ? -15.438 15.905 1.366 1.00 86.38 133 THR A C 1
ATOM 1032 O O . THR A 1 133 ? -16.246 15.268 2.041 1.00 86.38 133 THR A O 1
ATOM 1035 N N . ARG A 1 134 ? -15.767 17.013 0.700 1.00 83.81 134 ARG A N 1
ATOM 1036 C CA . ARG A 1 134 ? -17.137 17.506 0.549 1.00 83.81 134 ARG A CA 1
ATOM 1037 C C . ARG A 1 134 ? -17.708 16.924 -0.728 1.00 83.81 134 ARG A C 1
ATOM 1039 O O . ARG A 1 134 ? -17.057 16.988 -1.773 1.00 83.81 134 ARG A O 1
ATOM 1046 N N . ASN A 1 135 ? -18.895 16.339 -0.643 1.00 76.25 135 ASN A N 1
ATOM 1047 C CA . ASN A 1 135 ? -19.553 15.827 -1.836 1.00 76.25 135 ASN A CA 1
ATOM 1048 C C . ASN A 1 135 ? -20.238 16.990 -2.593 1.00 76.25 135 ASN A C 1
ATOM 1050 O O . ASN A 1 135 ? -20.544 18.029 -2.010 1.00 76.25 135 ASN A O 1
ATOM 1054 N N . ILE A 1 136 ? -20.479 16.817 -3.896 1.00 79.81 136 ILE A N 1
ATOM 1055 C CA . ILE A 1 136 ? -21.089 17.856 -4.749 1.00 79.81 136 ILE A CA 1
ATOM 1056 C C . ILE A 1 136 ? -22.577 18.119 -4.444 1.00 79.81 136 ILE A C 1
ATOM 1058 O O . ILE A 1 136 ? -23.090 19.189 -4.750 1.00 79.81 136 ILE A O 1
ATOM 1062 N N . LEU A 1 137 ? -23.266 17.146 -3.848 1.00 78.19 137 LEU A N 1
ATOM 1063 C CA . LEU A 1 137 ? -24.687 17.176 -3.486 1.00 78.19 137 LEU A CA 1
ATOM 1064 C C . LEU A 1 137 ? -24.950 17.842 -2.118 1.00 78.19 137 LEU A C 1
ATOM 1066 O O . LEU A 1 137 ? -26.034 18.370 -1.899 1.00 78.19 137 LEU A O 1
ATOM 1070 N N . THR A 1 138 ? -23.975 17.827 -1.208 1.00 77.56 138 THR A N 1
ATOM 1071 C CA . THR A 1 138 ? -23.999 18.420 0.138 1.00 77.56 138 THR A CA 1
ATOM 1072 C C . THR A 1 138 ? -22.676 19.163 0.384 1.00 77.56 138 THR A C 1
ATOM 1074 O O . THR A 1 138 ? -21.864 18.729 1.206 1.00 77.56 138 THR A O 1
ATOM 1077 N N . PRO A 1 139 ? -22.409 20.259 -0.348 1.00 80.81 139 PRO A N 1
ATOM 1078 C CA . PRO A 1 139 ? -21.102 20.930 -0.356 1.00 80.81 139 PRO A CA 1
ATOM 1079 C C . PRO A 1 139 ? -20.710 21.553 0.996 1.00 80.81 139 PRO A C 1
ATOM 1081 O O . PRO A 1 139 ? -19.543 21.872 1.242 1.00 80.81 139 PRO A O 1
ATOM 1084 N N . ASP A 1 140 ? -21.682 21.717 1.881 1.00 86.38 140 ASP A N 1
ATOM 1085 C CA . ASP A 1 140 ? -21.572 22.264 3.229 1.00 86.38 140 ASP A CA 1
ATOM 1086 C C . ASP A 1 140 ? -21.277 21.195 4.296 1.00 86.38 140 ASP A C 1
ATOM 1088 O O . ASP A 1 140 ? -21.003 21.553 5.439 1.00 86.38 140 ASP A O 1
ATOM 1092 N N . LYS A 1 141 ? -21.241 19.907 3.923 1.00 83.50 141 LYS A N 1
ATOM 1093 C CA . LYS A 1 141 ? -20.850 18.797 4.803 1.00 83.50 141 LYS A CA 1
ATOM 1094 C C . LYS A 1 141 ? -19.759 17.933 4.173 1.00 83.50 141 LYS A C 1
ATOM 1096 O O . LYS A 1 141 ? -19.737 17.669 2.971 1.00 83.50 141 LYS A O 1
ATOM 1101 N N . THR A 1 142 ? -18.850 17.455 5.005 1.00 84.75 142 THR A N 1
ATOM 1102 C CA . THR A 1 142 ? -17.928 16.369 4.671 1.00 84.75 142 THR A CA 1
ATOM 1103 C C . THR A 1 142 ? -18.675 15.037 4.557 1.00 84.75 142 THR A C 1
ATOM 1105 O O . THR A 1 142 ? -19.798 14.882 5.053 1.00 84.75 142 THR A O 1
ATOM 1108 N N . LEU A 1 143 ? -18.053 14.044 3.914 1.00 82.75 143 LEU A N 1
ATOM 1109 C CA . LEU A 1 143 ? -18.586 12.682 3.885 1.00 82.75 143 LEU A CA 1
ATOM 1110 C C . LEU A 1 143 ? -18.773 12.143 5.306 1.00 82.75 143 LEU A C 1
ATOM 1112 O O . LEU A 1 143 ? -19.814 11.565 5.593 1.00 82.75 143 LEU A O 1
ATOM 1116 N N . PHE A 1 144 ? -17.810 12.376 6.200 1.00 84.31 144 PHE A N 1
ATOM 1117 C CA . PHE A 1 144 ? -17.930 11.972 7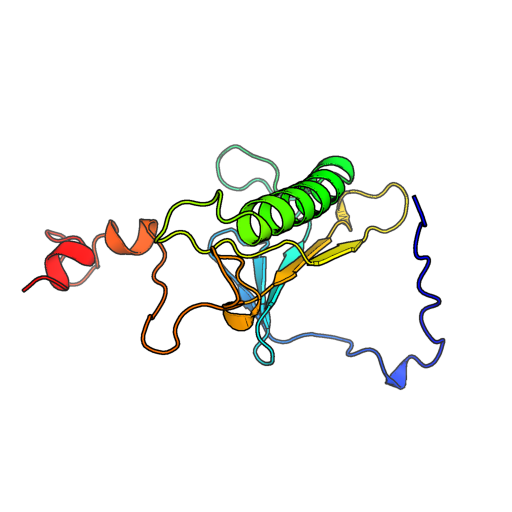.597 1.00 84.31 144 PHE A CA 1
ATOM 1118 C C . PHE A 1 144 ? -19.173 12.579 8.255 1.00 84.31 144 PHE A C 1
ATOM 1120 O O . PHE A 1 144 ? -20.021 11.838 8.734 1.00 84.31 144 PHE A O 1
ATOM 1127 N N . GLU A 1 145 ? -19.354 13.901 8.190 1.00 84.50 145 GLU A N 1
ATOM 1128 C CA . GLU A 1 145 ? -20.540 14.581 8.745 1.00 84.50 145 GLU A CA 1
ATOM 1129 C C . GLU A 1 145 ? -21.864 14.096 8.134 1.00 84.50 145 GLU A C 1
ATOM 1131 O O . GLU A 1 145 ? -22.920 14.247 8.744 1.00 84.50 145 GLU A O 1
ATOM 1136 N N . SER A 1 146 ? -21.818 13.513 6.935 1.00 81.62 146 SER A N 1
ATOM 1137 C CA . SER A 1 146 ? -22.982 12.924 6.269 1.00 81.62 146 SER A CA 1
ATOM 1138 C C . SER A 1 146 ? -23.277 11.486 6.718 1.00 81.62 146 SER A C 1
ATOM 1140 O O . SER A 1 146 ? -24.390 11.015 6.511 1.00 81.62 146 SER A O 1
ATOM 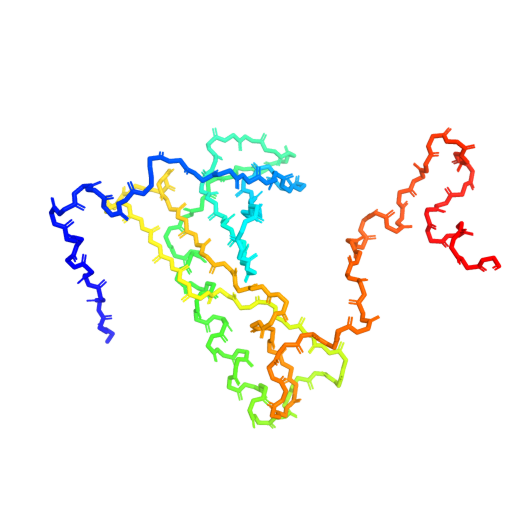1142 N N . LEU A 1 147 ? -22.301 10.788 7.310 1.00 77.81 147 LEU A N 1
ATOM 1143 C CA . LEU A 1 147 ? -22.416 9.397 7.769 1.00 77.81 147 LEU A CA 1
ATOM 1144 C C . LEU A 1 147 ? -22.802 9.270 9.251 1.00 77.81 147 LEU A C 1
ATOM 1146 O O . LEU A 1 147 ? -23.352 8.243 9.630 1.00 77.81 147 LEU A O 1
ATOM 1150 N N . VAL A 1 148 ? -22.512 10.275 10.089 1.00 76.88 148 VAL A N 1
ATOM 1151 C CA . VAL A 1 148 ? -22.778 10.244 11.548 1.00 76.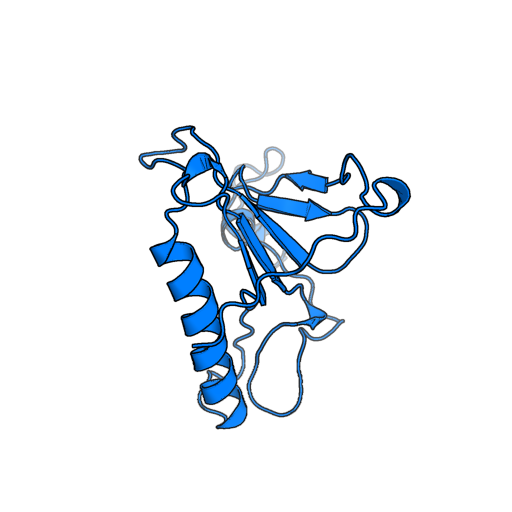88 148 VAL A CA 1
ATOM 1152 C C . VAL A 1 148 ? -24.137 10.873 11.918 1.00 76.88 148 VAL A C 1
ATOM 1154 O O . VAL A 1 148 ? -24.266 11.495 12.970 1.00 76.88 148 VAL A O 1
ATOM 1157 N N . VAL A 1 149 ? -25.134 10.769 11.032 1.00 56.31 149 VAL A N 1
ATOM 1158 C CA . VAL A 1 149 ? -26.491 11.321 11.240 1.00 56.31 149 VAL A CA 1
ATOM 1159 C C . VAL A 1 149 ? -27.359 10.362 12.044 1.00 56.31 149 VAL A C 1
ATOM 1161 O O . VAL A 1 149 ? -27.389 9.165 11.685 1.00 56.31 149 VAL A O 1
#

Secondary structure (DSSP, 8-state):
---------S-GGGS-S---EEEPTTSSEEEESSSSEEEEE-EEEEETTEEE---HHHHHHHHHHHHHHHHHHHTT-S-TT--B--EEEEE-STT-GGG-EEEEE-GGG-B-SSS--S--TT-----HHHHHPBPSSSTTSBHHHHH--

Organism: NCBI:txid433720

Foldseek 3Di:
DDPPPPPDPPPPVVDDPDFDWDQDPLNQKTDGPDDFKIKGAQDQDDDDHDHRFDDPVNLVVQQVVLVVLQVCQAVQNDPQPDWAFGFDDWDADPPDSNGIMTMTGGQQQTGHHDPRRGDDPVDDDDDPVQQQDADPVGNVDGVVRVPVD

Radius of gyration: 18.35 Å; chains: 1; bounding box: 47×43×43 Å

Sequence (149 aa):
MNKYAVEVSDKQSDVENSIDAFVLLSKRSFIPLHGDYQIKTSFPAQITSESRVIDWNTAEDAIECARIVSQLANLSKLPENLWVLPTLFAAQVKDNDNTTFYIRGGLKDAYSNGTIIGLPEHLTPVTACALTTRNILTPDKTLFESLVV